Protein AF-A0AAE1F2N8-F1 (afdb_monomer)

Secondary structure (DSSP, 8-state):
-HHHHHHHTTHHHHT-----HHHHHHHHHHHHHHHHHHHHH-TTSPPPPHHHHHHHHHHHHHHT--

pLDDT: mean 88.42, std 9.13, range [43.38, 94.81]

Solvent-accessible surface area (backbone atoms only — not comparable to full-atom values): 3910 Å² total; per-residue (Å²): 113,70,69,59,54,60,42,61,80,40,38,81,53,70,69,47,86,68,79,50,68,70,51,49,51,50,34,52,54,52,38,50,52,45,28,53,53,51,31,68,76,36,73,93,48,84,76,59,49,53,71,58,52,49,54,51,48,54,52,52,56,54,62,76,75,110

Radius of gyration: 12.1 Å; Cα contacts (8 Å, |Δi|>4): 37; chains: 1; bounding box: 24×30×30 Å

Organism: Petrolisthes cinctipes (NCBI:txid88211)

Foldseek 3Di:
DLLVVLCVVVVCLCVPPDPPPVSVVSNVVSLVVSQVVVCVVVVVDDRDDSVRSVVVVVVVVVVVVD

Sequence (66 aa):
MALLNLIKERDSIVNNKSTAPGIIEAKKRTWEEIVLKFNALNPDQQPRSSKQLKRSYDHVKRKCLS

Nearest PDB structures (foldseek):
  8hr7-assembly1_F  TM=6.536E-01  e=4.625E+00  Escherichia coli
  2nr5-assembly1_C  TM=6.323E-01  e=6.688E+00  Shewanella oneidensis MR-1
  5oqm-assembly1_1  TM=3.781E-01  e=8.552E+00  Saccharomyces cerevisiae S288C

Mean predicted aligned error: 4.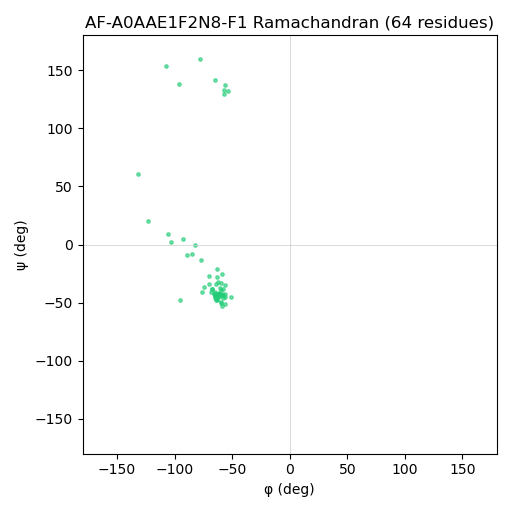22 Å

Structure (mmCIF, N/CA/C/O backbone):
data_AF-A0AAE1F2N8-F1
#
_entry.id   AF-A0AAE1F2N8-F1
#
loop_
_atom_site.group_PDB
_atom_site.id
_atom_site.type_symbol
_atom_site.label_atom_id
_atom_site.label_alt_id
_atom_site.label_comp_id
_atom_site.label_asym_id
_atom_site.label_entity_id
_atom_site.label_seq_id
_atom_site.pdbx_PDB_ins_code
_atom_site.Cartn_x
_atom_site.Cartn_y
_atom_site.Cartn_z
_atom_site.occupancy
_atom_site.B_iso_or_equiv
_atom_site.auth_seq_id
_atom_site.auth_comp_id
_atom_site.auth_asym_id
_atom_site.auth_atom_id
_atom_site.pdbx_PDB_model_num
ATOM 1 N N . MET A 1 1 ? -10.199 -7.664 7.067 1.00 60.44 1 MET A N 1
ATOM 2 C CA . MET A 1 1 ? -10.061 -7.961 5.620 1.00 60.44 1 MET A CA 1
ATOM 3 C C . MET A 1 1 ? -9.918 -6.720 4.718 1.00 60.44 1 MET A C 1
ATOM 5 O O . MET A 1 1 ? -9.625 -6.898 3.545 1.00 60.44 1 MET A O 1
ATOM 9 N N . ALA A 1 2 ? -10.016 -5.479 5.225 1.00 79.31 2 ALA A N 1
ATOM 10 C CA . ALA A 1 2 ? -9.900 -4.257 4.406 1.00 79.31 2 ALA A CA 1
ATOM 11 C C . ALA A 1 2 ? -8.571 -4.122 3.627 1.00 79.31 2 ALA A C 1
ATOM 13 O O . ALA A 1 2 ? -8.578 -3.729 2.466 1.00 79.31 2 ALA A O 1
ATOM 14 N N . LEU A 1 3 ? -7.438 -4.516 4.228 1.00 85.56 3 LEU A N 1
ATOM 15 C CA . LEU A 1 3 ? -6.130 -4.481 3.559 1.00 85.56 3 LEU A CA 1
ATOM 16 C C . LEU A 1 3 ? -6.075 -5.383 2.315 1.00 85.56 3 LEU A C 1
ATOM 18 O O . LEU A 1 3 ? -5.544 -4.974 1.289 1.00 85.56 3 LEU A O 1
ATOM 22 N N . LEU A 1 4 ? -6.628 -6.598 2.395 1.00 86.75 4 LEU A N 1
ATOM 23 C CA . LEU A 1 4 ? -6.610 -7.546 1.277 1.00 86.75 4 LEU A CA 1
ATOM 24 C C . LEU A 1 4 ? -7.476 -7.061 0.116 1.00 86.75 4 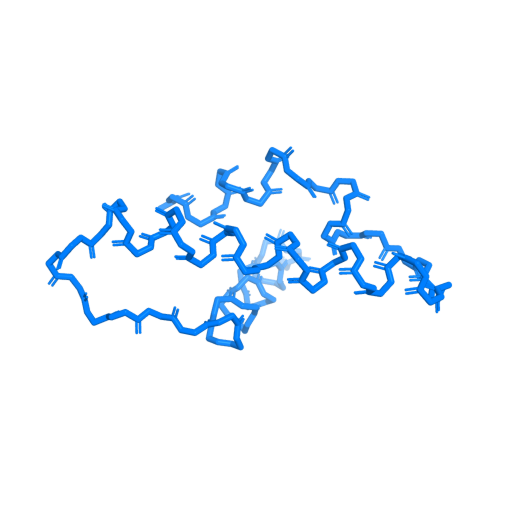LEU A C 1
ATOM 26 O O . LEU A 1 4 ? -7.059 -7.196 -1.028 1.00 86.75 4 LEU A O 1
ATOM 30 N N . ASN A 1 5 ? -8.627 -6.446 0.398 1.00 88.06 5 ASN A N 1
ATOM 31 C CA . ASN A 1 5 ? -9.473 -5.866 -0.645 1.00 88.06 5 ASN A CA 1
ATOM 32 C C . ASN A 1 5 ? -8.755 -4.722 -1.374 1.00 88.06 5 ASN A C 1
ATOM 34 O O . ASN A 1 5 ? -8.674 -4.751 -2.598 1.00 88.06 5 ASN A O 1
ATOM 38 N N . LEU A 1 6 ? -8.145 -3.787 -0.634 1.00 89.44 6 LEU A N 1
ATOM 39 C CA . LEU A 1 6 ? -7.387 -2.674 -1.225 1.00 89.44 6 LEU A CA 1
ATOM 40 C C . LEU A 1 6 ? -6.207 -3.145 -2.088 1.00 89.44 6 LEU A C 1
ATOM 42 O O . LEU A 1 6 ? -5.859 -2.487 -3.071 1.00 89.44 6 LEU A O 1
ATOM 46 N N . ILE A 1 7 ? -5.581 -4.264 -1.709 1.00 89.62 7 ILE A N 1
ATOM 47 C CA . ILE A 1 7 ? -4.496 -4.884 -2.475 1.00 89.62 7 ILE A CA 1
ATOM 48 C C . ILE A 1 7 ? -5.040 -5.626 -3.695 1.00 89.62 7 ILE A C 1
ATOM 50 O O . ILE A 1 7 ? -4.449 -5.507 -4.761 1.00 89.62 7 ILE A O 1
ATOM 54 N N . LYS A 1 8 ? -6.167 -6.337 -3.577 1.00 88.00 8 LYS A N 1
ATOM 55 C CA . LYS A 1 8 ? -6.788 -7.080 -4.684 1.00 88.00 8 LYS A CA 1
ATOM 56 C C . LYS A 1 8 ? -7.181 -6.160 -5.842 1.00 88.00 8 LYS A C 1
ATOM 58 O O . LYS A 1 8 ? -6.969 -6.513 -6.995 1.00 88.00 8 LYS A O 1
ATOM 63 N N . GLU A 1 9 ? -7.664 -4.955 -5.545 1.00 88.44 9 GLU A N 1
ATOM 64 C CA . GLU A 1 9 ? -7.947 -3.919 -6.555 1.00 88.44 9 GLU A CA 1
ATOM 65 C C . GLU A 1 9 ? -6.692 -3.440 -7.309 1.00 88.44 9 GLU A C 1
ATOM 67 O O . GLU A 1 9 ? -6.791 -2.885 -8.399 1.00 88.44 9 GLU A O 1
ATOM 72 N N . ARG A 1 10 ? -5.503 -3.635 -6.727 1.00 88.88 10 ARG A N 1
ATOM 73 C CA . ARG A 1 10 ? -4.204 -3.152 -7.226 1.00 88.88 10 ARG A CA 1
ATOM 74 C C . ARG A 1 10 ? -3.197 -4.290 -7.426 1.00 88.88 10 ARG A C 1
ATOM 76 O O . ARG A 1 10 ? -1.986 -4.052 -7.465 1.00 88.88 10 ARG A O 1
ATOM 83 N N . ASP A 1 11 ? -3.684 -5.526 -7.541 1.00 87.69 11 ASP A N 1
ATOM 84 C CA . ASP A 1 11 ? -2.870 -6.746 -7.501 1.00 87.69 11 ASP A CA 1
ATOM 85 C C . ASP A 1 11 ? -1.783 -6.748 -8.585 1.00 87.69 11 ASP A C 1
ATOM 87 O O . ASP A 1 11 ? -0.608 -6.997 -8.305 1.00 87.69 11 ASP A O 1
ATOM 91 N N . SER A 1 12 ? -2.161 -6.331 -9.796 1.00 87.38 12 SER A N 1
ATOM 92 C CA . SER A 1 12 ? -1.294 -6.244 -10.974 1.00 87.38 12 SER A CA 1
ATOM 93 C C . SER A 1 12 ? -0.079 -5.330 -10.790 1.00 87.38 12 SER A C 1
ATOM 95 O O . SER A 1 12 ? 0.940 -5.533 -11.451 1.00 87.38 12 SER A O 1
ATOM 97 N N . ILE A 1 13 ? -0.158 -4.347 -9.886 1.00 88.88 13 ILE A N 1
ATOM 98 C CA . ILE A 1 13 ? 0.943 -3.434 -9.561 1.00 88.88 13 ILE A CA 1
ATOM 99 C C . ILE A 1 13 ? 1.700 -3.943 -8.330 1.00 88.88 13 ILE A C 1
ATOM 101 O O . ILE A 1 13 ? 2.930 -4.034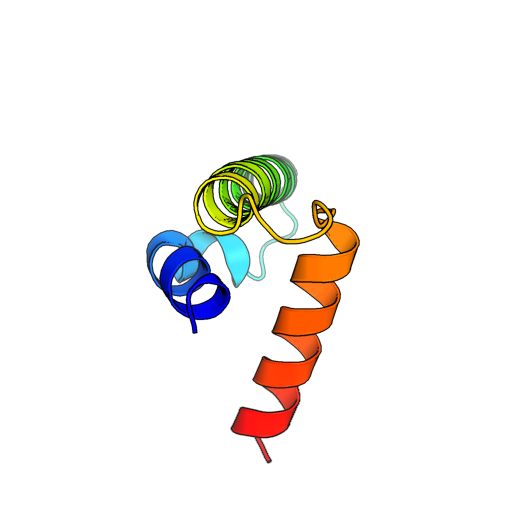 -8.354 1.00 88.88 13 ILE A O 1
ATOM 105 N N . VAL A 1 14 ? 0.982 -4.319 -7.265 1.00 88.19 14 VAL A N 1
ATOM 106 C CA . VAL A 1 14 ? 1.575 -4.751 -5.988 1.00 88.19 14 VAL A CA 1
ATOM 107 C C . VAL A 1 14 ? 2.380 -6.043 -6.143 1.00 88.19 14 VAL A C 1
ATOM 109 O O . VAL A 1 14 ? 3.500 -6.122 -5.637 1.00 88.19 14 VAL A O 1
ATOM 112 N N . ASN A 1 15 ? 1.848 -7.033 -6.865 1.00 87.31 15 ASN A N 1
ATOM 113 C CA . ASN A 1 15 ? 2.494 -8.328 -7.095 1.00 87.31 15 ASN A CA 1
ATOM 114 C C . ASN A 1 15 ? 3.329 -8.378 -8.384 1.00 87.31 15 ASN A C 1
ATOM 116 O O . ASN A 1 15 ? 3.874 -9.433 -8.717 1.00 87.31 15 ASN A O 1
ATOM 120 N N . ASN A 1 16 ? 3.474 -7.258 -9.100 1.00 89.62 16 ASN A N 1
ATOM 121 C CA . ASN A 1 16 ? 4.318 -7.202 -10.289 1.00 89.62 16 ASN A CA 1
ATOM 122 C C . ASN A 1 16 ? 5.758 -7.621 -9.935 1.00 89.62 16 ASN A C 1
ATOM 124 O O . ASN A 1 16 ? 6.315 -7.136 -8.952 1.00 89.62 16 ASN A O 1
ATOM 128 N N . LYS A 1 17 ? 6.394 -8.497 -10.717 1.00 89.31 17 LYS A N 1
ATOM 129 C CA . LYS A 1 17 ? 7.776 -8.953 -10.453 1.00 89.31 17 LYS A CA 1
ATOM 130 C C . LYS A 1 17 ? 8.848 -8.072 -11.103 1.00 89.31 17 LYS A C 1
ATOM 132 O O . LYS A 1 17 ? 10.022 -8.231 -10.792 1.00 89.31 17 LYS A O 1
ATOM 137 N N . SER A 1 18 ? 8.457 -7.131 -11.963 1.00 90.50 18 SER A N 1
ATOM 138 C CA . SER A 1 18 ? 9.386 -6.221 -12.627 1.00 90.50 18 SER A CA 1
ATOM 139 C C . SER A 1 18 ? 10.083 -5.291 -11.631 1.00 90.50 18 SER A C 1
ATOM 141 O O . SER A 1 18 ? 9.482 -4.796 -10.663 1.00 90.50 18 SER A O 1
ATOM 143 N N . THR A 1 19 ? 11.365 -5.062 -11.906 1.00 90.69 19 THR A N 1
ATOM 144 C CA . THR A 1 19 ? 12.277 -4.154 -11.203 1.00 90.69 19 THR A CA 1
ATOM 145 C C . THR A 1 19 ? 12.557 -2.885 -12.008 1.00 90.69 19 THR A C 1
ATOM 147 O O . THR A 1 19 ? 13.406 -2.090 -11.616 1.00 90.69 19 THR A O 1
ATOM 150 N N . ALA A 1 20 ? 11.839 -2.666 -13.115 1.00 93.38 20 ALA A N 1
ATOM 151 C CA . ALA A 1 20 ? 11.963 -1.437 -13.884 1.00 93.38 20 ALA A CA 1
ATOM 152 C C . ALA A 1 20 ? 11.690 -0.212 -12.981 1.00 93.38 20 ALA A C 1
ATOM 154 O O . ALA A 1 20 ? 10.729 -0.251 -12.202 1.00 93.38 20 ALA A O 1
ATOM 155 N N . PRO A 1 21 ? 12.475 0.880 -13.082 1.00 90.81 21 PRO A N 1
ATOM 156 C CA . PRO A 1 21 ? 12.341 2.047 -12.206 1.00 90.81 21 PRO A CA 1
ATOM 157 C C . PRO A 1 21 ? 10.908 2.588 -12.119 1.00 90.81 21 PRO A C 1
ATOM 159 O O . PRO A 1 21 ? 10.385 2.757 -11.019 1.00 90.81 21 PRO A O 1
ATOM 162 N N . GLY A 1 22 ? 10.221 2.719 -13.261 1.00 91.75 22 GLY A N 1
ATOM 163 C CA . GLY A 1 22 ? 8.827 3.173 -13.300 1.00 91.75 22 GLY A CA 1
ATOM 164 C C . GLY A 1 22 ? 7.851 2.239 -12.574 1.00 91.75 22 GLY A C 1
ATOM 165 O O . GLY A 1 22 ? 6.901 2.699 -11.948 1.00 91.75 22 GLY A O 1
ATOM 166 N N . ILE A 1 23 ? 8.109 0.926 -12.566 1.00 90.94 23 ILE A N 1
ATOM 167 C CA . ILE A 1 23 ? 7.299 -0.043 -11.812 1.00 90.94 23 ILE A CA 1
ATOM 168 C C . ILE A 1 23 ? 7.598 0.039 -10.313 1.00 90.94 23 ILE A C 1
ATOM 170 O O . ILE A 1 23 ? 6.687 -0.093 -9.494 1.00 90.94 23 ILE A O 1
ATOM 174 N N . ILE A 1 24 ? 8.854 0.276 -9.925 1.00 91.62 24 ILE A N 1
ATOM 175 C CA . ILE A 1 24 ? 9.221 0.486 -8.518 1.00 91.62 24 ILE A CA 1
ATOM 176 C C . ILE A 1 24 ? 8.522 1.736 -7.974 1.00 91.62 24 ILE A C 1
ATOM 178 O O . ILE A 1 24 ? 7.956 1.690 -6.879 1.00 91.62 24 ILE A O 1
ATOM 182 N N . GLU A 1 25 ? 8.522 2.834 -8.728 1.00 93.50 25 GLU A N 1
ATOM 183 C CA . GLU A 1 25 ? 7.810 4.059 -8.354 1.00 93.50 25 GLU A CA 1
ATOM 184 C C . GLU A 1 25 ? 6.296 3.857 -8.315 1.00 93.50 25 GLU A C 1
ATOM 186 O O . GLU A 1 25 ? 5.661 4.229 -7.327 1.00 93.50 25 GLU A O 1
ATOM 191 N N . ALA A 1 26 ? 5.724 3.187 -9.320 1.00 93.38 26 ALA A N 1
ATOM 192 C CA . ALA A 1 26 ? 4.305 2.845 -9.331 1.00 93.38 26 ALA A CA 1
ATOM 193 C C . ALA A 1 26 ? 3.918 2.032 -8.087 1.00 93.38 26 ALA A C 1
ATOM 195 O O . ALA A 1 26 ? 2.942 2.365 -7.416 1.00 93.38 26 ALA A O 1
ATOM 196 N N . LYS A 1 27 ? 4.717 1.028 -7.700 1.00 92.69 27 LYS A N 1
ATOM 197 C CA . LYS A 1 27 ? 4.509 0.264 -6.459 1.00 92.69 27 LYS A CA 1
ATOM 198 C C . LYS A 1 27 ? 4.572 1.150 -5.223 1.00 92.69 27 LYS A C 1
ATOM 200 O O . LYS A 1 27 ? 3.745 0.983 -4.331 1.00 92.69 27 LYS A O 1
ATOM 205 N N . LYS A 1 28 ? 5.547 2.062 -5.128 1.00 92.94 28 LYS A N 1
ATOM 206 C CA . LYS A 1 28 ? 5.661 2.981 -3.982 1.00 92.94 28 LYS A CA 1
ATOM 207 C C . LYS A 1 28 ? 4.393 3.826 -3.834 1.00 92.94 28 LYS A C 1
ATOM 209 O O . LYS A 1 28 ? 3.766 3.742 -2.781 1.00 92.94 28 LYS A O 1
ATOM 214 N N . ARG A 1 29 ? 3.965 4.499 -4.908 1.00 94.12 29 ARG A N 1
ATOM 215 C CA . ARG A 1 29 ? 2.733 5.310 -4.939 1.00 94.12 29 ARG A CA 1
ATOM 216 C C . ARG A 1 29 ? 1.492 4.485 -4.596 1.00 94.12 29 ARG A C 1
ATOM 218 O O . ARG A 1 29 ? 0.705 4.858 -3.737 1.00 94.12 29 ARG A O 1
ATOM 225 N N . THR A 1 30 ? 1.374 3.300 -5.189 1.00 94.81 30 THR A N 1
ATOM 226 C CA . THR A 1 30 ? 0.273 2.359 -4.924 1.00 94.81 30 THR A CA 1
ATOM 227 C C . THR A 1 30 ? 0.182 2.005 -3.438 1.00 94.81 30 THR A C 1
ATOM 229 O O . THR A 1 30 ? -0.903 1.975 -2.862 1.00 94.81 30 THR A O 1
ATOM 232 N N . TRP A 1 31 ? 1.318 1.761 -2.782 1.00 94.31 31 TRP A N 1
ATOM 233 C CA . TRP A 1 31 ? 1.345 1.475 -1.349 1.00 94.31 31 TRP A CA 1
ATOM 234 C C . TRP A 1 31 ? 1.005 2.690 -0.482 1.00 94.31 31 TRP A C 1
ATOM 236 O O . TRP A 1 31 ? 0.391 2.510 0.566 1.00 94.31 31 TRP A O 1
ATOM 246 N N . GLU A 1 32 ? 1.379 3.899 -0.892 1.00 94.56 32 GLU A N 1
ATOM 247 C CA . GLU A 1 32 ? 0.989 5.140 -0.209 1.00 94.56 32 GLU A CA 1
ATOM 248 C C . GLU A 1 32 ? -0.526 5.362 -0.288 1.00 94.56 32 GLU A C 1
ATOM 250 O O . GLU A 1 32 ? -1.163 5.620 0.732 1.00 94.56 32 GLU A O 1
ATOM 255 N N . GLU A 1 33 ? -1.137 5.141 -1.452 1.00 94.44 33 GLU A N 1
ATOM 256 C CA . GLU A 1 33 ? -2.596 5.185 -1.593 1.00 94.44 33 GLU A CA 1
ATOM 257 C C . GLU A 1 33 ? -3.305 4.141 -0.726 1.00 94.44 33 GLU A C 1
ATOM 259 O O . GLU A 1 33 ? -4.339 4.430 -0.119 1.00 94.44 33 GLU A O 1
ATOM 264 N N . ILE A 1 34 ? -2.770 2.915 -0.672 1.00 93.81 34 ILE A N 1
ATOM 265 C CA . ILE A 1 34 ? -3.314 1.849 0.179 1.00 93.81 34 ILE A CA 1
ATOM 266 C C . ILE A 1 34 ? -3.248 2.273 1.644 1.00 93.81 34 ILE A C 1
ATOM 268 O O . ILE A 1 34 ? -4.217 2.063 2.364 1.00 93.81 34 ILE A O 1
ATOM 272 N N . VAL A 1 35 ? -2.145 2.884 2.085 1.00 94.44 35 VAL A N 1
ATOM 273 C CA . VAL A 1 35 ? -2.004 3.403 3.453 1.00 94.44 35 VAL A CA 1
ATOM 274 C C . VAL A 1 35 ? -3.061 4.455 3.754 1.00 94.44 35 VAL A C 1
ATOM 276 O O . VAL A 1 35 ? -3.743 4.345 4.770 1.00 9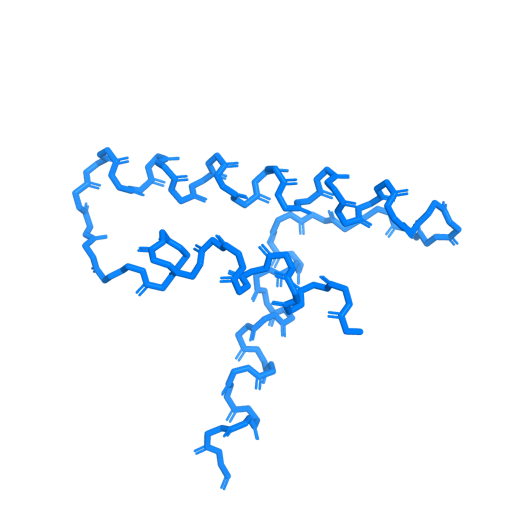4.44 35 VAL A O 1
ATOM 279 N N . LEU A 1 36 ? -3.222 5.440 2.871 1.00 93.38 36 LEU A N 1
ATOM 280 C CA . LEU A 1 36 ? -4.199 6.512 3.051 1.00 93.38 36 LEU A CA 1
ATOM 281 C C . LEU A 1 36 ? -5.619 5.953 3.154 1.00 93.38 36 LEU A C 1
ATOM 283 O O . LEU A 1 36 ? -6.317 6.235 4.125 1.00 93.38 36 LEU A O 1
ATOM 287 N N . LYS A 1 37 ? -6.021 5.093 2.208 1.00 93.94 37 LYS A N 1
ATOM 288 C CA . LYS A 1 37 ? -7.343 4.450 2.234 1.00 93.94 37 LYS A CA 1
ATOM 289 C C . LYS A 1 37 ? -7.514 3.558 3.461 1.00 93.94 37 LYS A C 1
ATOM 291 O O . LYS A 1 37 ? -8.564 3.581 4.089 1.00 93.94 37 LYS A O 1
ATOM 296 N N . PHE A 1 38 ? -6.496 2.783 3.825 1.00 93.50 38 PHE A N 1
ATOM 297 C CA . PHE A 1 38 ? -6.566 1.892 4.979 1.00 93.50 38 PHE A CA 1
ATOM 298 C C . PHE A 1 38 ? -6.746 2.675 6.281 1.00 93.50 38 PHE A C 1
ATOM 300 O O . PHE A 1 38 ? -7.617 2.327 7.072 1.00 93.50 38 PHE A O 1
ATOM 307 N N . ASN A 1 39 ? -5.967 3.736 6.491 1.00 93.19 39 ASN A N 1
ATOM 308 C CA . ASN A 1 39 ? -6.070 4.565 7.690 1.00 93.19 39 ASN A CA 1
ATOM 309 C C . ASN A 1 39 ? -7.401 5.334 7.725 1.00 93.19 39 ASN A C 1
ATOM 311 O O . ASN A 1 39 ? -8.022 5.402 8.777 1.00 93.19 39 ASN A O 1
ATOM 315 N N . ALA A 1 40 ? -7.892 5.825 6.580 1.00 92.62 40 ALA A N 1
ATOM 316 C CA . ALA A 1 40 ? -9.205 6.471 6.492 1.00 92.62 40 ALA A CA 1
ATOM 317 C C . ALA A 1 40 ? -10.370 5.515 6.812 1.00 92.62 40 ALA A C 1
ATOM 319 O O . ALA A 1 40 ? -11.360 5.925 7.406 1.00 92.62 40 ALA A O 1
ATOM 320 N N . LEU A 1 41 ? -10.246 4.233 6.449 1.00 91.56 41 LEU A N 1
ATOM 321 C CA . LEU A 1 41 ? -11.225 3.193 6.787 1.00 91.56 41 LEU A CA 1
ATOM 322 C C . LEU A 1 41 ? -11.130 2.710 8.244 1.00 91.56 41 LEU A C 1
ATOM 324 O O . LEU A 1 41 ? -12.010 1.981 8.691 1.00 91.56 41 LEU A O 1
ATOM 328 N N . ASN A 1 42 ? -10.057 3.049 8.965 1.00 90.56 42 ASN A N 1
ATOM 329 C CA . ASN A 1 42 ? -9.825 2.620 10.345 1.00 90.56 42 ASN A CA 1
ATOM 330 C C . ASN A 1 42 ? -9.432 3.828 11.218 1.00 90.56 42 ASN A C 1
ATOM 332 O O . ASN A 1 42 ? -8.324 3.835 11.759 1.00 90.56 42 ASN A O 1
ATOM 336 N N . PRO A 1 43 ? -10.306 4.846 11.351 1.00 90.31 43 PRO A N 1
ATOM 337 C CA . PRO A 1 43 ? -9.981 6.077 12.076 1.00 90.31 43 PRO A CA 1
ATOM 338 C C . PRO A 1 43 ? -9.711 5.835 13.569 1.00 90.31 43 PRO A C 1
ATOM 340 O O . PRO A 1 43 ? -8.911 6.547 14.167 1.00 90.31 43 PRO A O 1
ATOM 343 N N . ASP A 1 44 ? -10.310 4.792 14.149 1.00 92.62 44 ASP A N 1
ATOM 344 C CA . ASP A 1 44 ? -10.157 4.436 15.566 1.00 92.62 44 ASP A CA 1
ATOM 345 C C . ASP A 1 44 ? -8.879 3.629 15.864 1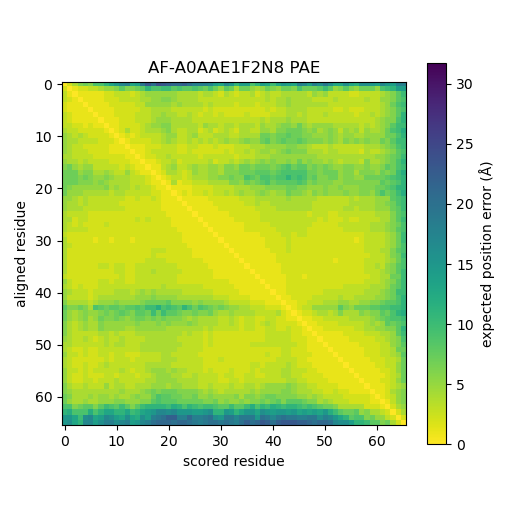.00 92.62 44 ASP A C 1
ATOM 347 O O . ASP A 1 44 ? -8.627 3.236 17.004 1.00 92.62 44 ASP A O 1
ATOM 351 N N . GLN A 1 45 ? -8.066 3.327 14.845 1.00 89.50 45 GLN A N 1
ATOM 352 C CA . GLN A 1 45 ? -6.810 2.593 15.000 1.00 89.50 45 GLN A CA 1
ATOM 353 C C . GLN A 1 45 ? -5.605 3.512 14.823 1.00 89.50 45 GLN A C 1
ATOM 355 O O . GLN A 1 45 ? -5.643 4.492 14.082 1.00 89.50 45 GLN A O 1
ATOM 360 N N . GLN A 1 46 ? -4.479 3.140 15.441 1.00 91.75 46 GLN A N 1
ATOM 361 C CA . GLN A 1 46 ? -3.217 3.813 15.152 1.00 91.75 46 GLN A CA 1
ATOM 362 C C . GLN A 1 46 ? -2.899 3.727 13.648 1.00 91.75 46 GLN A C 1
ATOM 364 O O . GLN A 1 46 ? -2.907 2.618 13.089 1.00 91.75 46 GLN A O 1
ATOM 369 N N . PRO A 1 47 ? -2.573 4.864 13.002 1.00 91.38 47 PRO A N 1
ATOM 370 C CA . PRO A 1 47 ? -2.210 4.894 11.596 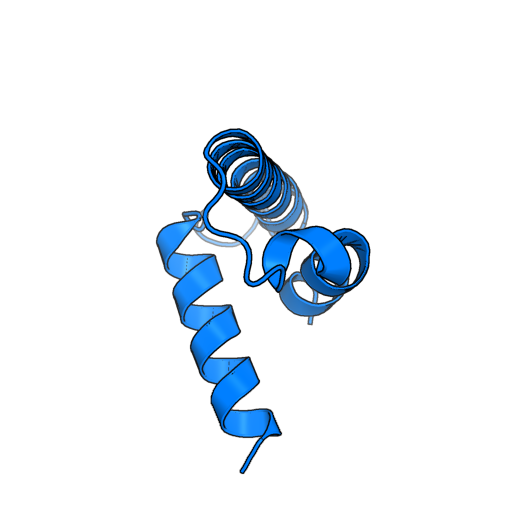1.00 91.38 47 PRO A CA 1
ATOM 371 C C . PRO A 1 47 ? -1.078 3.918 11.292 1.00 91.38 47 PRO A C 1
ATOM 373 O O . PRO A 1 47 ? -0.048 3.886 11.970 1.00 91.38 47 PRO A O 1
ATOM 376 N N . ARG A 1 48 ? -1.253 3.120 10.240 1.00 93.31 48 ARG A N 1
ATOM 377 C CA . ARG A 1 48 ? -0.229 2.179 9.789 1.00 93.31 48 ARG A CA 1
ATOM 378 C C . ARG A 1 48 ? 0.589 2.792 8.669 1.00 93.31 48 ARG A C 1
ATOM 380 O O . ARG A 1 48 ? 0.061 3.394 7.742 1.00 93.31 48 ARG A O 1
ATOM 387 N N . SER A 1 49 ? 1.894 2.579 8.731 1.00 94.00 49 SER A N 1
ATOM 388 C CA . SER A 1 49 ? 2.831 2.902 7.658 1.00 94.00 49 SER A CA 1
ATOM 389 C C . SER A 1 49 ? 2.788 1.862 6.536 1.00 94.00 49 SER A C 1
ATOM 391 O O . SER A 1 49 ? 2.444 0.692 6.744 1.00 94.00 49 SER A O 1
ATOM 393 N N . SER A 1 50 ? 3.256 2.250 5.347 1.00 92.06 50 SER A N 1
ATOM 394 C CA . SER A 1 50 ? 3.381 1.342 4.197 1.00 92.06 50 SER A CA 1
ATOM 395 C C . SER A 1 50 ? 4.245 0.121 4.520 1.00 92.06 50 SER A C 1
ATOM 397 O O . SER A 1 50 ? 3.945 -0.987 4.082 1.00 92.06 50 SER A O 1
ATOM 399 N N . LYS A 1 51 ? 5.281 0.284 5.353 1.00 92.44 51 LYS A N 1
ATOM 400 C CA . LYS A 1 51 ? 6.143 -0.809 5.826 1.00 92.44 51 LYS A CA 1
ATOM 401 C C . LYS A 1 51 ? 5.379 -1.817 6.691 1.00 92.44 51 LYS A C 1
ATOM 403 O O . LYS A 1 51 ? 5.565 -3.021 6.520 1.00 92.44 51 LYS A O 1
ATOM 408 N N . GLN A 1 52 ? 4.523 -1.349 7.601 1.00 93.38 52 GLN A N 1
ATOM 409 C CA . GLN A 1 52 ? 3.703 -2.221 8.454 1.00 93.38 52 GLN A CA 1
ATOM 410 C C . GLN A 1 52 ? 2.638 -2.969 7.643 1.00 93.38 52 GLN A C 1
ATOM 412 O O . GLN A 1 52 ? 2.434 -4.168 7.857 1.00 93.38 52 GLN A O 1
ATOM 417 N N . LEU A 1 53 ? 1.995 -2.289 6.687 1.00 92.38 53 LEU A N 1
ATOM 418 C CA . LEU A 1 53 ? 1.010 -2.914 5.803 1.00 92.38 53 LEU A CA 1
ATOM 419 C C . LEU A 1 53 ? 1.649 -3.955 4.878 1.00 92.38 53 LEU A C 1
ATOM 421 O O . LEU A 1 53 ? 1.127 -5.062 4.781 1.00 92.38 53 LEU A O 1
ATOM 425 N N . LYS A 1 54 ? 2.818 -3.659 4.293 1.00 91.81 54 LYS A N 1
ATOM 426 C CA . LYS A 1 54 ? 3.603 -4.624 3.502 1.00 91.81 54 LYS A CA 1
ATOM 427 C C . LYS A 1 54 ? 3.931 -5.882 4.298 1.00 91.81 54 LYS A C 1
ATOM 429 O O . LYS A 1 54 ? 3.613 -6.976 3.855 1.00 91.81 54 LYS A O 1
ATOM 434 N N . ARG A 1 55 ? 4.484 -5.731 5.508 1.00 91.75 55 ARG A N 1
ATOM 435 C CA . ARG A 1 55 ? 4.795 -6.875 6.386 1.00 91.75 55 ARG A CA 1
ATOM 436 C C . ARG A 1 55 ? 3.557 -7.707 6.714 1.00 91.75 55 ARG A C 1
ATOM 438 O O . ARG A 1 55 ? 3.627 -8.931 6.693 1.00 91.75 55 ARG 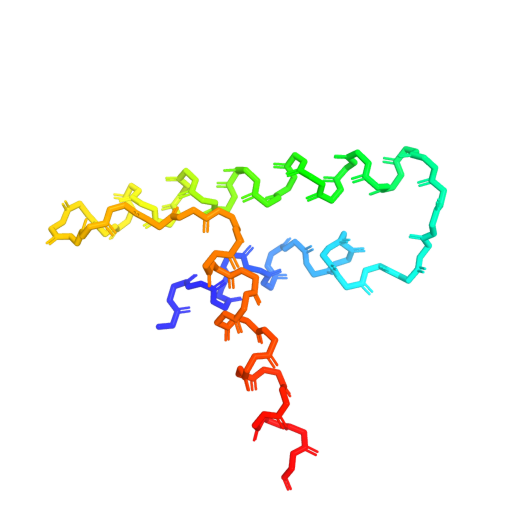A O 1
ATOM 445 N N . SER A 1 56 ? 2.437 -7.045 7.010 1.00 91.00 56 SER A N 1
ATOM 446 C CA . SER A 1 56 ? 1.169 -7.730 7.288 1.00 91.00 56 SER A CA 1
ATOM 447 C C . SER A 1 56 ? 0.688 -8.517 6.071 1.00 91.00 56 SER A C 1
ATOM 449 O O . SER A 1 56 ? 0.283 -9.667 6.206 1.00 91.00 56 SER A O 1
ATOM 451 N N . TYR A 1 57 ? 0.770 -7.922 4.881 1.00 90.56 57 TYR A N 1
ATOM 452 C CA . TYR A 1 57 ? 0.407 -8.583 3.635 1.00 90.56 57 TYR A CA 1
ATOM 453 C C . TYR A 1 57 ? 1.320 -9.772 3.320 1.00 90.56 57 TYR A C 1
ATOM 455 O O . TYR A 1 57 ? 0.812 -10.854 3.045 1.00 90.56 57 TYR A O 1
ATOM 463 N N . ASP A 1 58 ? 2.640 -9.619 3.441 1.00 89.50 58 ASP A N 1
ATOM 464 C CA . ASP A 1 58 ? 3.595 -10.710 3.222 1.00 89.50 58 ASP A CA 1
ATOM 465 C C . ASP A 1 58 ? 3.345 -11.885 4.176 1.00 89.50 58 ASP A C 1
ATOM 467 O O . ASP A 1 58 ? 3.428 -13.045 3.773 1.00 89.50 58 ASP A O 1
ATOM 471 N N . HIS A 1 59 ? 3.010 -11.597 5.438 1.00 88.94 59 HIS A N 1
ATOM 472 C CA . HIS A 1 59 ? 2.662 -12.616 6.429 1.00 88.94 59 HIS A CA 1
ATOM 473 C C . HIS A 1 59 ? 1.396 -13.384 6.047 1.00 88.94 59 HIS A C 1
ATOM 475 O O . HIS A 1 59 ? 1.393 -14.613 6.061 1.00 88.94 59 HIS A O 1
ATOM 481 N N . VAL A 1 60 ? 0.333 -12.670 5.664 1.00 86.25 60 VAL A N 1
ATOM 482 C CA . VAL A 1 60 ? -0.921 -13.292 5.214 1.00 86.25 60 VAL A CA 1
ATOM 483 C C . VAL A 1 60 ? -0.697 -14.104 3.939 1.00 86.25 60 VAL A C 1
ATOM 485 O O . VAL A 1 60 ? -1.150 -15.240 3.855 1.00 86.25 60 VAL A O 1
ATOM 488 N N . LYS A 1 61 ? 0.060 -13.567 2.978 1.00 83.38 61 LYS A N 1
ATOM 489 C CA . LYS A 1 61 ? 0.386 -14.247 1.721 1.00 83.38 61 LYS A CA 1
ATOM 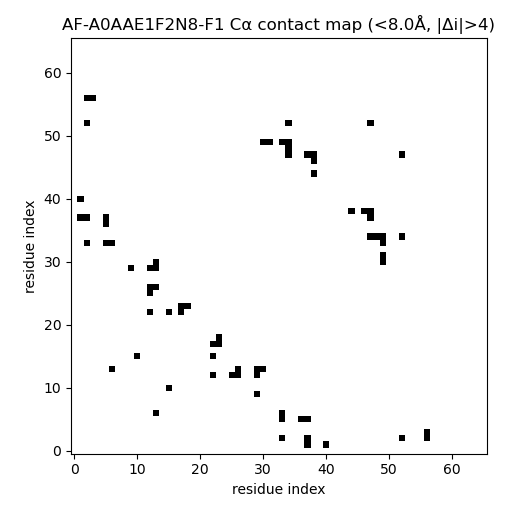490 C C . LYS A 1 61 ? 1.111 -15.569 1.960 1.00 83.38 61 LYS A C 1
ATOM 492 O O . LYS A 1 61 ? 0.759 -16.562 1.337 1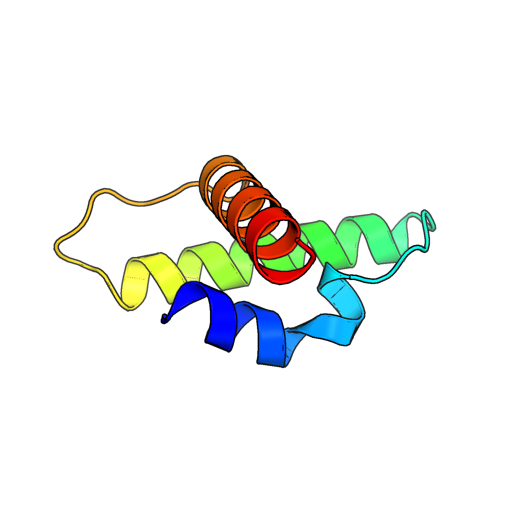.00 83.38 61 LYS A O 1
ATOM 497 N N . ARG A 1 62 ? 2.088 -15.602 2.875 1.00 83.75 62 ARG A N 1
ATOM 498 C CA . ARG A 1 62 ? 2.782 -16.847 3.246 1.00 83.75 62 ARG A CA 1
ATOM 499 C C . ARG A 1 62 ? 1.849 -17.853 3.915 1.00 83.75 62 ARG A C 1
ATOM 501 O O . ARG A 1 62 ? 1.936 -19.027 3.596 1.00 83.75 62 ARG A O 1
ATOM 508 N N . LYS A 1 63 ? 0.954 -17.395 4.797 1.00 78.75 63 LYS A N 1
ATOM 509 C CA . LYS A 1 63 ? -0.006 -18.266 5.495 1.00 78.75 63 LYS A CA 1
ATOM 510 C C . LYS A 1 63 ? -1.110 -18.837 4.603 1.00 78.75 63 LYS A C 1
ATOM 512 O O . LYS A 1 63 ? -1.645 -19.882 4.928 1.00 78.75 63 LYS A O 1
ATOM 517 N N . CYS A 1 64 ? -1.482 -18.160 3.518 1.00 63.84 64 CYS A N 1
ATOM 518 C CA . CYS A 1 64 ? -2.457 -18.688 2.555 1.00 63.84 64 CYS A CA 1
ATOM 519 C C . CYS A 1 64 ? -1.836 -19.617 1.496 1.00 63.84 64 CYS A C 1
ATOM 521 O O . CYS A 1 64 ? -2.576 -20.200 0.713 1.00 63.84 64 CYS A O 1
ATOM 523 N N . LEU A 1 65 ? -0.504 -19.721 1.436 1.00 55.38 65 LEU A N 1
ATOM 524 C CA . LEU A 1 65 ? 0.233 -20.599 0.515 1.00 55.38 65 LEU A CA 1
ATOM 525 C C . LEU A 1 65 ? 0.782 -21.867 1.201 1.00 55.38 65 LEU A C 1
ATOM 527 O O . LEU A 1 65 ? 1.468 -22.645 0.543 1.00 55.38 65 LEU A O 1
ATOM 531 N N . SER A 1 66 ? 0.511 -22.050 2.499 1.00 43.38 66 SER A N 1
ATOM 532 C CA . SER A 1 66 ? 0.833 -23.242 3.300 1.00 43.38 66 SER A CA 1
ATOM 533 C C . SER A 1 66 ? -0.413 -24.072 3.553 1.00 43.38 66 SER A C 1
ATOM 535 O O . SER A 1 66 ? -0.327 -25.306 3.416 1.00 43.38 66 SER A O 1
#

InterPro domains:
  IPR028002 Myb/SANT-like DNA-binding domain 5 [PF13873] (3-63)